Protein AF-A0A843ELX9-F1 (afdb_monomer_lite)

Structure (mmCIF, N/CA/C/O backbone):
data_AF-A0A843ELX9-F1
#
_entry.id   AF-A0A843ELX9-F1
#
loop_
_atom_site.group_PDB
_atom_site.id
_atom_site.type_symbol
_atom_site.label_atom_id
_atom_site.label_alt_id
_atom_site.label_comp_id
_atom_site.label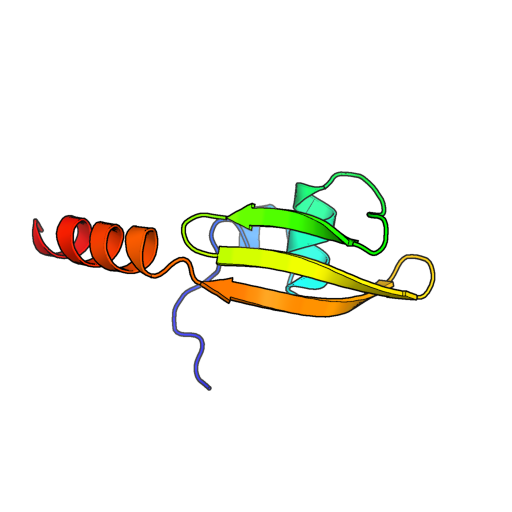_asym_id
_atom_site.label_entity_id
_atom_site.label_seq_id
_atom_site.pdbx_PDB_ins_code
_atom_site.Cartn_x
_atom_site.Cartn_y
_atom_site.Cartn_z
_atom_site.occupancy
_atom_site.B_iso_or_equiv
_atom_site.auth_seq_id
_atom_site.auth_comp_id
_atom_site.auth_asym_id
_atom_site.auth_atom_id
_atom_site.pdbx_PDB_model_num
ATOM 1 N N . PHE A 1 1 ? -6.039 17.051 11.783 1.00 41.56 1 PHE A N 1
ATOM 2 C CA . PHE A 1 1 ? -5.487 15.695 11.898 1.00 41.56 1 PHE A CA 1
ATOM 3 C C . PHE A 1 1 ? -4.160 15.833 12.616 1.00 41.56 1 PHE A C 1
ATOM 5 O O . PHE A 1 1 ? -3.156 16.088 11.969 1.00 41.56 1 PHE A O 1
ATOM 12 N N . GLU A 1 2 ? -4.185 15.810 13.946 1.00 39.44 2 GLU A N 1
ATOM 13 C CA . GLU A 1 2 ? -2.971 15.669 14.753 1.00 39.44 2 GLU A CA 1
ATOM 14 C C . GLU A 1 2 ? -2.779 14.172 14.969 1.00 39.44 2 GLU A C 1
ATOM 16 O O . GLU A 1 2 ? -3.669 13.495 15.482 1.00 39.44 2 GLU A O 1
ATOM 21 N N . ILE A 1 3 ? -1.672 13.637 14.462 1.00 54.41 3 ILE A N 1
ATOM 22 C CA . ILE A 1 3 ? -1.266 12.263 14.734 1.00 54.41 3 ILE A CA 1
ATOM 23 C C . ILE A 1 3 ? -0.469 12.347 16.037 1.00 54.41 3 ILE A C 1
ATOM 25 O O . ILE A 1 3 ? 0.704 12.693 16.024 1.00 54.41 3 ILE A O 1
ATOM 29 N N . GLU A 1 4 ? -1.134 12.132 17.172 1.00 56.78 4 GLU A N 1
ATOM 30 C CA . GLU A 1 4 ? -0.534 12.273 18.513 1.00 56.78 4 GLU A CA 1
ATOM 31 C C . GLU A 1 4 ? 0.316 11.061 18.940 1.00 56.78 4 GLU A C 1
ATOM 33 O O . GLU A 1 4 ? 0.770 10.989 20.080 1.00 56.78 4 GLU A O 1
ATOM 38 N N . LYS A 1 5 ? 0.539 10.087 18.050 1.00 57.38 5 LYS A N 1
ATOM 39 C CA . LYS A 1 5 ? 1.278 8.864 18.367 1.00 57.38 5 LYS A CA 1
ATOM 40 C C . LYS A 1 5 ? 2.258 8.539 17.246 1.00 57.38 5 LYS A C 1
ATOM 42 O O . LYS A 1 5 ? 1.826 8.238 16.135 1.00 57.38 5 LYS A O 1
ATOM 47 N N . GLU A 1 6 ? 3.550 8.624 17.559 1.00 56.22 6 GLU A N 1
ATOM 48 C CA . GLU A 1 6 ? 4.630 8.124 16.701 1.00 56.22 6 GLU A CA 1
ATOM 49 C C . GLU A 1 6 ? 4.359 6.651 16.379 1.00 56.22 6 GLU A C 1
ATOM 51 O O . GLU A 1 6 ? 3.938 5.873 17.249 1.00 56.22 6 GLU A O 1
ATOM 56 N N . MET A 1 7 ? 4.542 6.275 15.115 1.00 58.25 7 MET A N 1
ATOM 57 C CA . MET A 1 7 ? 4.414 4.875 14.717 1.00 58.25 7 MET A CA 1
ATOM 58 C C . MET A 1 7 ? 5.517 4.079 15.431 1.00 58.25 7 MET A C 1
ATOM 60 O O . MET A 1 7 ? 6.638 4.583 15.557 1.00 58.25 7 MET A O 1
ATOM 64 N N . PRO A 1 8 ? 5.249 2.850 15.911 1.00 59.47 8 PRO A N 1
ATOM 65 C CA . PRO A 1 8 ? 6.307 2.031 16.489 1.00 59.47 8 PRO A CA 1
ATOM 66 C C . PRO A 1 8 ? 7.476 1.946 15.494 1.00 59.47 8 PRO A C 1
ATOM 68 O O . PRO A 1 8 ? 7.257 1.714 14.308 1.00 59.47 8 PRO A O 1
ATOM 71 N N . ASN A 1 9 ? 8.691 2.206 15.984 1.00 57.38 9 ASN A N 1
ATOM 72 C CA . ASN A 1 9 ? 9.960 2.196 15.241 1.00 57.38 9 ASN A CA 1
ATOM 73 C C . ASN A 1 9 ? 10.165 3.293 14.173 1.00 57.38 9 ASN A C 1
ATOM 75 O O . ASN A 1 9 ? 11.148 3.228 13.440 1.00 57.38 9 ASN A O 1
ATOM 79 N N . GLU A 1 10 ? 9.335 4.344 14.117 1.00 53.56 10 GLU A N 1
ATOM 80 C CA . GLU A 1 10 ? 9.479 5.454 13.147 1.00 53.56 10 GLU A CA 1
ATOM 81 C C . GLU A 1 10 ? 10.901 6.060 13.116 1.00 53.56 10 GLU A C 1
ATOM 83 O O . GLU A 1 10 ? 11.454 6.330 12.049 1.00 53.56 10 GLU A O 1
ATOM 88 N N . VAL A 1 11 ? 11.536 6.207 14.284 1.00 54.03 11 VAL A N 1
ATOM 89 C CA . VAL A 1 11 ? 12.898 6.759 14.420 1.00 54.03 11 VAL A CA 1
ATOM 90 C C . VAL A 1 11 ? 13.993 5.735 14.093 1.00 54.03 11 VAL A C 1
ATOM 92 O O . VAL A 1 11 ? 15.072 6.118 13.641 1.00 54.03 11 VAL A O 1
ATOM 95 N N . GLU A 1 12 ? 13.740 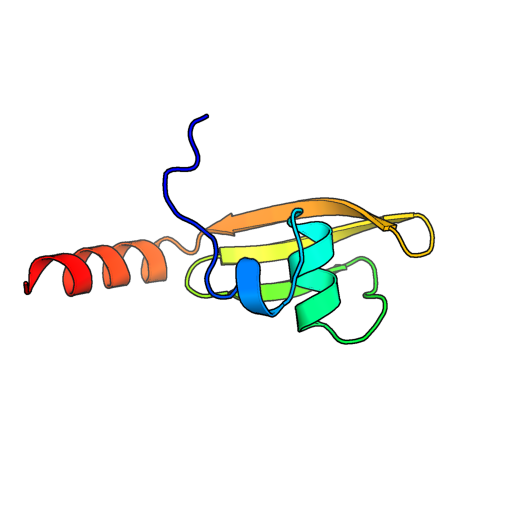4.447 14.326 1.00 58.47 12 GLU A N 1
ATOM 96 C CA . GLU A 1 12 ? 14.746 3.381 14.207 1.00 58.47 12 GLU A CA 1
ATOM 97 C C . GLU A 1 12 ? 14.841 2.849 12.766 1.00 58.47 12 GLU A C 1
ATOM 99 O O . GLU A 1 12 ? 15.943 2.621 12.265 1.00 58.47 12 GLU A O 1
ATOM 104 N N . ASP A 1 13 ? 13.705 2.779 12.066 1.00 61.22 13 ASP A N 1
ATOM 105 C CA . ASP A 1 13 ? 13.604 2.343 10.668 1.00 61.22 13 ASP A CA 1
ATOM 106 C C . ASP A 1 13 ? 13.662 3.511 9.659 1.00 61.22 13 ASP A C 1
ATOM 108 O O . ASP 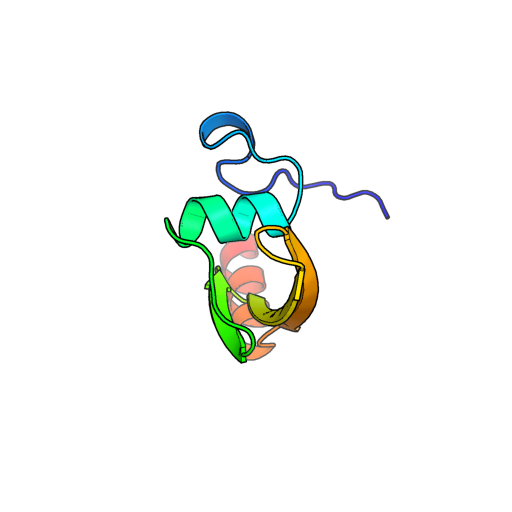A 1 13 ? 13.855 3.302 8.459 1.00 61.22 13 ASP A O 1
ATOM 112 N N . GLY A 1 14 ? 13.532 4.759 10.127 1.00 67.56 14 GLY A N 1
ATOM 113 C CA . GLY A 1 14 ? 13.835 5.966 9.351 1.00 67.56 14 GLY A CA 1
ATOM 114 C C . GLY A 1 14 ? 12.839 6.318 8.240 1.00 67.56 14 GLY A C 1
ATOM 115 O O . GLY A 1 14 ? 13.194 7.046 7.308 1.00 67.56 14 GLY A O 1
ATOM 116 N N . TYR A 1 15 ? 11.602 5.828 8.309 1.00 79.75 15 TYR A N 1
ATOM 117 C CA . TYR A 1 15 ? 10.536 6.215 7.385 1.00 79.75 15 TYR A CA 1
ATOM 118 C C . TYR A 1 15 ? 9.680 7.350 7.956 1.00 79.75 15 TYR A C 1
ATOM 120 O O . TYR A 1 15 ? 9.468 7.457 9.154 1.00 79.75 15 TYR A O 1
ATOM 128 N N . THR A 1 16 ? 9.141 8.189 7.072 1.00 84.88 16 THR A N 1
ATOM 129 C CA . THR A 1 16 ? 8.266 9.323 7.437 1.00 84.88 16 THR A CA 1
ATOM 130 C C . THR A 1 16 ? 6.909 9.273 6.733 1.00 84.88 16 THR A C 1
ATOM 132 O O . THR A 1 16 ? 6.090 10.182 6.854 1.00 84.88 16 THR A O 1
ATOM 135 N N . THR A 1 17 ? 6.667 8.218 5.951 1.00 89.19 17 THR A N 1
ATOM 136 C CA . THR A 1 17 ? 5.434 8.006 5.188 1.00 89.19 17 THR A CA 1
ATOM 137 C C . THR A 1 17 ? 4.939 6.579 5.388 1.00 89.19 17 THR A C 1
ATOM 139 O O . THR A 1 17 ? 5.731 5.670 5.635 1.00 89.19 17 THR A O 1
ATOM 142 N N . ILE A 1 18 ? 3.632 6.357 5.221 1.00 89.62 18 ILE A N 1
ATOM 143 C CA . ILE A 1 18 ? 3.040 5.009 5.291 1.00 89.62 18 ILE A CA 1
ATOM 144 C C . ILE A 1 18 ? 3.639 4.099 4.207 1.00 89.62 18 ILE A C 1
ATOM 146 O O . ILE A 1 18 ? 3.926 2.935 4.464 1.00 89.62 18 ILE A O 1
ATOM 150 N N . ALA A 1 19 ? 3.892 4.635 3.010 1.00 90.75 19 ALA A N 1
ATOM 151 C CA . ALA A 1 19 ? 4.585 3.902 1.955 1.00 90.75 19 ALA A CA 1
ATOM 152 C C . ALA A 1 19 ? 5.993 3.464 2.397 1.00 90.75 19 ALA A C 1
ATOM 154 O O . ALA A 1 19 ? 6.375 2.318 2.180 1.00 90.75 19 ALA A O 1
ATOM 155 N N . GLY A 1 20 ? 6.747 4.352 3.055 1.00 90.06 20 GLY A N 1
ATOM 156 C CA . GLY A 1 20 ? 8.065 4.038 3.607 1.00 90.06 20 GLY A CA 1
ATOM 157 C C . GLY A 1 20 ? 8.010 2.967 4.696 1.00 90.06 20 GLY A C 1
ATOM 158 O O . GLY A 1 20 ? 8.824 2.048 4.671 1.00 90.06 20 GLY A O 1
ATOM 159 N N . PHE A 1 21 ? 7.017 3.036 5.587 1.00 89.69 21 PHE A N 1
ATOM 160 C CA . PHE A 1 21 ? 6.751 1.998 6.586 1.00 89.69 21 PHE A CA 1
ATOM 161 C C . PHE A 1 21 ? 6.525 0.630 5.930 1.00 89.69 21 PHE A C 1
ATOM 163 O O . PHE A 1 21 ? 7.219 -0.332 6.253 1.00 89.69 21 PHE A O 1
ATOM 170 N N . ILE A 1 22 ? 5.612 0.552 4.955 1.00 91.38 22 ILE A N 1
ATOM 171 C CA . ILE A 1 22 ? 5.304 -0.709 4.269 1.00 91.38 22 ILE A CA 1
ATOM 172 C C . ILE A 1 22 ? 6.525 -1.239 3.511 1.00 91.38 22 ILE A C 1
ATOM 174 O O . ILE A 1 22 ? 6.797 -2.433 3.567 1.00 91.38 22 ILE A O 1
ATOM 178 N N . LEU A 1 23 ? 7.292 -0.379 2.834 1.00 89.69 23 LEU A N 1
ATOM 179 C CA . LEU A 1 23 ? 8.504 -0.792 2.118 1.00 89.69 23 LEU A CA 1
ATOM 180 C C . LEU A 1 23 ? 9.595 -1.310 3.064 1.00 89.69 23 LEU A C 1
ATOM 182 O O . LEU A 1 23 ? 10.226 -2.322 2.755 1.00 89.69 23 LEU A O 1
ATOM 186 N N . SER A 1 24 ? 9.797 -0.644 4.208 1.00 88.06 24 SER A N 1
ATOM 187 C CA . SER A 1 24 ? 10.731 -1.091 5.249 1.00 88.06 24 SER A CA 1
ATOM 188 C C . SER A 1 24 ? 10.341 -2.477 5.763 1.00 88.06 24 SER A C 1
ATOM 190 O O . SER A 1 24 ? 11.163 -3.392 5.787 1.00 88.06 24 SER A O 1
ATOM 192 N N . HIS A 1 25 ? 9.054 -2.662 6.067 1.00 86.31 25 HIS A N 1
ATOM 193 C CA . HIS A 1 25 ? 8.522 -3.929 6.554 1.00 86.31 25 HIS A CA 1
ATOM 194 C C . HIS A 1 25 ? 8.566 -5.045 5.495 1.00 86.31 25 HIS A C 1
ATOM 196 O O . HIS A 1 25 ? 8.915 -6.184 5.799 1.00 86.31 25 HIS A O 1
ATOM 202 N N . ALA A 1 26 ? 8.232 -4.739 4.238 1.00 89.12 26 ALA A N 1
ATOM 203 C CA . ALA A 1 26 ? 8.181 -5.721 3.158 1.00 89.12 26 ALA A CA 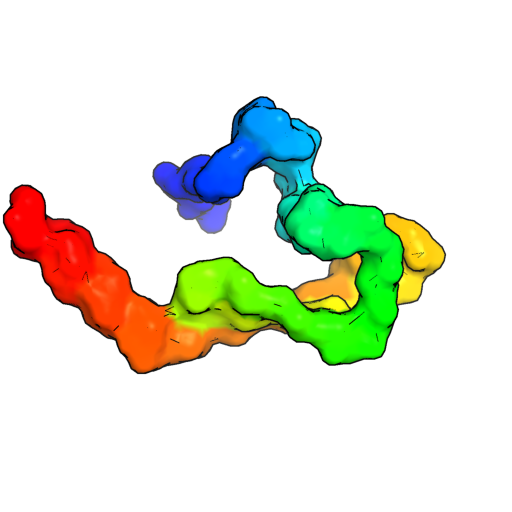1
ATOM 204 C C . ALA A 1 26 ? 9.573 -6.235 2.753 1.00 89.12 26 ALA A C 1
ATOM 206 O O . ALA A 1 26 ? 9.697 -7.367 2.283 1.00 89.12 26 ALA A O 1
ATOM 207 N N . GLY A 1 27 ? 10.619 -5.404 2.865 1.00 89.00 27 GLY A N 1
ATOM 208 C CA . GLY A 1 27 ? 11.983 -5.741 2.432 1.00 89.00 27 GLY A CA 1
ATOM 209 C C . GLY A 1 27 ? 12.135 -5.965 0.916 1.00 89.00 27 GLY A C 1
ATOM 210 O O . GLY A 1 27 ? 13.185 -6.413 0.451 1.00 89.00 27 GLY A O 1
ATOM 211 N N . LYS A 1 28 ? 11.090 -5.668 0.136 1.00 90.88 28 LYS A N 1
ATOM 212 C CA . LYS A 1 28 ? 11.014 -5.753 -1.329 1.00 90.88 28 LYS A CA 1
ATOM 213 C C . LYS A 1 28 ? 10.054 -4.688 -1.862 1.00 90.88 28 LYS A C 1
ATOM 215 O O . LYS A 1 28 ? 9.286 -4.107 -1.100 1.00 90.88 28 LYS A O 1
ATOM 220 N N . ILE A 1 29 ? 10.065 -4.470 -3.178 1.00 92.31 29 ILE A N 1
ATOM 221 C CA . ILE A 1 29 ? 8.978 -3.736 -3.840 1.00 92.31 29 ILE A CA 1
ATOM 222 C C . ILE A 1 29 ? 7.741 -4.653 -3.833 1.00 92.31 29 ILE A C 1
ATOM 224 O O . ILE A 1 29 ? 7.852 -5.776 -4.334 1.00 92.31 29 ILE A O 1
ATOM 228 N N . PRO A 1 30 ? 6.615 -4.232 -3.232 1.00 94.31 30 PRO A N 1
ATOM 229 C CA . PRO A 1 30 ? 5.402 -5.035 -3.181 1.00 94.31 30 PRO A CA 1
ATOM 230 C C . PRO A 1 30 ? 4.645 -4.997 -4.510 1.00 94.31 30 PRO A C 1
ATOM 232 O O . PRO A 1 30 ? 4.831 -4.090 -5.324 1.00 94.31 30 PRO A O 1
ATOM 235 N N . ASP A 1 31 ? 3.762 -5.971 -4.696 1.00 95.69 31 ASP A N 1
ATOM 236 C CA . ASP A 1 31 ? 2.850 -6.013 -5.838 1.00 95.69 31 ASP A CA 1
ATOM 237 C C . ASP A 1 31 ? 1.512 -5.324 -5.506 1.00 95.69 31 ASP A C 1
ATOM 239 O O . ASP A 1 31 ? 1.074 -5.274 -4.354 1.00 95.69 31 ASP A O 1
ATOM 243 N N . THR A 1 32 ? 0.810 -4.818 -6.525 1.00 96.69 32 THR A N 1
ATOM 244 C CA . THR A 1 32 ? -0.584 -4.373 -6.365 1.00 96.69 32 THR A CA 1
ATOM 245 C C . THR A 1 32 ? -1.468 -5.543 -5.918 1.00 96.69 32 THR A C 1
ATOM 247 O O . THR A 1 32 ? -1.431 -6.623 -6.506 1.00 96.69 32 THR A O 1
ATOM 250 N N . GLY A 1 33 ? -2.290 -5.311 -4.896 1.00 97.12 33 GLY A N 1
ATOM 251 C CA . GLY A 1 33 ? -3.126 -6.301 -4.219 1.00 97.12 33 GLY A CA 1
ATOM 252 C C . GLY A 1 33 ? -2.430 -7.021 -3.061 1.00 97.12 33 GLY A C 1
ATOM 253 O O . GLY A 1 33 ? -3.059 -7.846 -2.403 1.00 97.12 33 GLY A O 1
ATOM 254 N N . GLU A 1 34 ? -1.148 -6.745 -2.794 1.00 96.75 34 GLU A N 1
ATOM 255 C CA . GLU A 1 34 ? -0.456 -7.293 -1.626 1.00 96.75 34 GLU A CA 1
ATOM 256 C C . GLU A 1 34 ? -1.007 -6.675 -0.329 1.00 96.75 34 GLU A C 1
ATOM 258 O O . GLU A 1 34 ? -1.303 -5.477 -0.273 1.00 96.75 34 GLU A O 1
ATOM 263 N N . ILE A 1 35 ? -1.168 -7.511 0.703 1.00 95.88 35 ILE A N 1
ATOM 264 C CA . ILE A 1 35 ? -1.813 -7.152 1.970 1.00 95.88 35 ILE A CA 1
ATOM 265 C C . ILE A 1 35 ? -0.832 -7.335 3.130 1.00 95.88 35 ILE A C 1
ATOM 267 O O . ILE A 1 35 ? -0.224 -8.395 3.277 1.00 95.88 35 ILE A O 1
ATOM 271 N N . PHE A 1 36 ? -0.738 -6.316 3.981 1.00 92.38 36 PHE A N 1
ATOM 272 C CA . PHE A 1 36 ? 0.072 -6.291 5.196 1.00 92.38 36 PHE A CA 1
ATOM 273 C C . PHE A 1 36 ? -0.812 -6.038 6.416 1.00 92.38 36 PHE A C 1
ATOM 275 O O . PHE A 1 36 ? -1.792 -5.295 6.339 1.00 92.38 36 PHE A O 1
ATOM 282 N N . HIS A 1 37 ? -0.453 -6.623 7.556 1.00 91.50 37 HIS A N 1
ATOM 283 C CA . HIS A 1 37 ? -1.193 -6.473 8.807 1.00 91.50 37 HIS A CA 1
ATOM 284 C C . HIS A 1 37 ? -0.272 -5.931 9.898 1.00 91.50 37 HIS A C 1
ATOM 286 O O . HIS A 1 37 ? 0.775 -6.516 10.153 1.00 91.50 37 HIS A O 1
ATOM 292 N N . GLU A 1 38 ? -0.693 -4.853 10.560 1.00 86.62 38 GLU A N 1
ATOM 293 C CA . GLU A 1 38 ? -0.007 -4.281 11.724 1.00 86.62 38 GLU A CA 1
ATOM 294 C C . GLU A 1 38 ? -1.042 -3.985 12.815 1.00 86.62 38 GLU A C 1
ATOM 296 O O . GLU A 1 38 ? -1.882 -3.084 12.689 1.00 86.62 38 GLU A O 1
ATOM 301 N N . GLY A 1 39 ? -1.019 -4.775 13.889 1.00 85.50 39 GLY A N 1
ATOM 302 C CA . GLY A 1 39 ? -2.043 -4.729 14.932 1.00 85.50 39 GLY A CA 1
ATOM 303 C C . GLY A 1 39 ? -3.454 -4.895 14.354 1.00 85.50 39 GLY A C 1
ATOM 304 O O . GLY A 1 39 ? -3.755 -5.888 13.702 1.00 85.50 39 GLY A O 1
ATOM 305 N N . LYS A 1 40 ? -4.318 -3.897 14.580 1.00 87.81 40 LYS A N 1
ATOM 306 C CA . LYS A 1 40 ? -5.704 -3.867 14.074 1.00 87.81 40 LYS A CA 1
ATOM 307 C C . LYS A 1 40 ? -5.843 -3.364 12.636 1.00 87.81 40 LYS A C 1
ATOM 309 O O . LYS A 1 40 ? -6.960 -3.311 12.118 1.00 87.81 40 LYS A O 1
ATOM 314 N N . PHE A 1 41 ? -4.752 -2.910 12.026 1.00 91.19 41 PHE A N 1
ATOM 315 C CA . PHE A 1 41 ? -4.768 -2.311 10.700 1.00 91.19 41 PHE A CA 1
ATOM 316 C C . PHE A 1 41 ? -4.398 -3.339 9.639 1.00 91.19 41 PHE A C 1
ATOM 318 O O . PHE A 1 41 ? -3.434 -4.089 9.782 1.00 91.19 41 PHE A O 1
ATOM 325 N N . THR A 1 42 ? -5.155 -3.330 8.549 1.00 93.56 42 THR A N 1
ATOM 326 C CA . THR A 1 42 ? -4.840 -4.063 7.324 1.00 93.56 42 THR A CA 1
ATOM 327 C C . THR A 1 42 ? -4.587 -3.058 6.211 1.00 93.56 42 THR A C 1
ATOM 329 O O . THR A 1 42 ? -5.443 -2.214 5.940 1.00 93.56 42 THR A O 1
ATOM 332 N N . PHE A 1 43 ? -3.421 -3.151 5.582 1.00 95.19 43 PHE A N 1
ATOM 333 C CA . PHE A 1 43 ? -2.968 -2.295 4.493 1.00 95.19 43 PHE A CA 1
ATOM 334 C C . PHE A 1 43 ? -2.968 -3.101 3.200 1.00 95.19 43 PHE A C 1
ATOM 336 O O . PHE A 1 43 ? -2.240 -4.081 3.096 1.00 95.19 43 PHE A O 1
ATOM 343 N N . GLU A 1 44 ? -3.749 -2.682 2.214 1.00 97.31 44 GLU A N 1
ATOM 344 C CA . GLU A 1 44 ? -3.741 -3.255 0.870 1.00 97.31 44 GLU A CA 1
ATOM 345 C C . GLU A 1 44 ? -3.116 -2.257 -0.106 1.00 97.31 44 GLU A C 1
ATOM 347 O O . GLU A 1 44 ? -3.518 -1.088 -0.166 1.00 97.31 44 GLU A O 1
ATOM 352 N N . ILE A 1 45 ? -2.131 -2.714 -0.878 1.00 97.50 45 ILE A N 1
ATOM 353 C CA . ILE A 1 45 ? -1.519 -1.919 -1.943 1.00 97.50 45 ILE A CA 1
ATOM 354 C C . ILE A 1 45 ? -2.491 -1.841 -3.114 1.00 97.50 45 ILE A C 1
ATOM 356 O O . ILE A 1 45 ? -2.713 -2.823 -3.812 1.00 97.50 45 ILE A O 1
ATOM 360 N N . VAL A 1 46 ? -3.056 -0.666 -3.367 1.00 97.81 46 VAL A N 1
ATOM 361 C CA . VAL A 1 46 ? -4.037 -0.483 -4.448 1.00 97.81 46 VAL A CA 1
ATOM 362 C C . VAL A 1 46 ? -3.365 -0.025 -5.736 1.00 97.81 46 VAL A C 1
ATOM 364 O O . VAL A 1 46 ? -3.854 -0.333 -6.820 1.00 97.81 46 VAL A O 1
ATOM 367 N N . ASP A 1 47 ? -2.260 0.714 -5.631 1.00 96.56 47 ASP A N 1
ATOM 368 C CA . ASP A 1 47 ? -1.592 1.296 -6.792 1.00 96.56 47 ASP A CA 1
ATOM 369 C C . ASP A 1 47 ? -0.087 1.451 -6.567 1.00 96.56 47 ASP A C 1
ATOM 371 O O . ASP A 1 47 ? 0.349 1.961 -5.528 1.00 96.56 47 ASP A O 1
ATOM 375 N N . MET A 1 48 ? 0.680 1.009 -7.561 1.00 96.12 48 MET A N 1
ATOM 376 C CA . MET A 1 48 ? 2.138 1.044 -7.583 1.00 96.12 48 MET A CA 1
ATOM 377 C C . MET A 1 48 ? 2.615 1.832 -8.797 1.00 96.12 48 MET A C 1
ATOM 379 O O . MET A 1 48 ? 2.381 1.431 -9.935 1.00 96.12 48 MET A O 1
ATOM 383 N N . ASP A 1 49 ? 3.392 2.880 -8.549 1.00 91.31 49 ASP A N 1
ATOM 384 C CA . ASP A 1 49 ? 4.107 3.646 -9.562 1.00 91.31 49 ASP A CA 1
ATOM 385 C C . ASP A 1 49 ? 5.595 3.285 -9.521 1.00 91.31 49 ASP A C 1
ATOM 387 O O . ASP A 1 49 ? 6.393 3.872 -8.788 1.00 91.31 49 ASP A O 1
ATOM 391 N N . ALA A 1 50 ? 5.986 2.291 -10.322 1.00 87.31 50 ALA A N 1
ATOM 392 C CA . ALA A 1 50 ? 7.327 1.700 -10.324 1.00 87.31 50 ALA A CA 1
ATOM 393 C C . ALA A 1 50 ? 7.766 1.208 -8.929 1.00 87.31 50 ALA A C 1
ATOM 395 O O . ALA A 1 50 ? 7.431 0.093 -8.544 1.00 87.31 50 ALA A O 1
ATOM 396 N N . ASN A 1 51 ? 8.533 2.005 -8.182 1.00 85.75 51 ASN A N 1
ATOM 397 C CA . ASN A 1 51 ? 8.971 1.697 -6.817 1.00 85.75 51 ASN A CA 1
ATOM 398 C C . ASN A 1 51 ? 8.296 2.575 -5.750 1.00 85.75 51 ASN A C 1
ATOM 400 O O . ASN A 1 51 ? 8.713 2.552 -4.593 1.00 85.75 51 ASN A O 1
ATOM 404 N N . HIS A 1 52 ? 7.289 3.358 -6.132 1.00 90.19 52 HIS A N 1
ATOM 405 C CA . HIS A 1 52 ? 6.535 4.233 -5.251 1.00 90.19 52 HIS A CA 1
ATOM 406 C C . HIS A 1 52 ? 5.122 3.681 -5.050 1.00 90.19 52 HIS A C 1
ATOM 408 O O . HIS A 1 52 ? 4.404 3.434 -6.014 1.00 90.19 52 HIS A O 1
ATOM 414 N N . ILE A 1 53 ? 4.712 3.493 -3.798 1.00 94.81 53 ILE A N 1
ATOM 415 C CA . ILE A 1 53 ? 3.319 3.172 -3.482 1.00 94.81 53 ILE A CA 1
ATOM 416 C C . ILE A 1 53 ? 2.528 4.484 -3.541 1.00 94.81 53 ILE A C 1
ATOM 418 O O . ILE A 1 53 ? 2.754 5.365 -2.713 1.00 94.81 53 ILE A O 1
ATOM 422 N N . ASP A 1 54 ? 1.612 4.619 -4.501 1.00 95.06 54 ASP A N 1
ATOM 423 C CA . ASP A 1 54 ? 0.773 5.821 -4.639 1.00 95.06 54 ASP A CA 1
ATOM 424 C C . ASP A 1 54 ? -0.504 5.720 -3.794 1.00 95.06 54 ASP A C 1
ATOM 426 O O . ASP A 1 54 ? -0.914 6.679 -3.136 1.00 95.06 54 ASP A O 1
ATOM 430 N N . LYS A 1 55 ? -1.123 4.532 -3.757 1.00 96.50 55 LYS A N 1
ATOM 431 C CA . LYS A 1 55 ? -2.436 4.344 -3.131 1.00 96.50 55 LYS A CA 1
ATOM 432 C C . LYS A 1 55 ? -2.482 3.108 -2.253 1.00 96.50 55 LYS A C 1
ATOM 434 O O . LYS A 1 55 ? -2.149 2.003 -2.678 1.00 96.50 55 LYS A O 1
ATOM 439 N N . ILE A 1 56 ? -2.970 3.315 -1.036 1.00 96.44 56 ILE A N 1
ATOM 440 C CA . ILE A 1 56 ? -3.120 2.283 -0.014 1.00 96.44 56 ILE A CA 1
ATOM 441 C C . ILE A 1 56 ? -4.555 2.334 0.497 1.00 96.44 56 ILE A C 1
ATOM 443 O O . ILE A 1 56 ? -5.058 3.410 0.832 1.00 96.44 56 ILE A O 1
ATOM 447 N N . LEU A 1 57 ? -5.202 1.175 0.576 1.00 96.56 57 LEU A N 1
ATOM 448 C CA . LEU A 1 57 ? -6.455 1.013 1.299 1.00 96.56 57 LEU A CA 1
ATOM 449 C C . LEU A 1 57 ? -6.137 0.525 2.711 1.00 96.56 57 LEU A C 1
ATOM 451 O O . LEU A 1 57 ? -5.480 -0.497 2.884 1.00 96.56 57 LEU A O 1
ATOM 455 N N . VAL A 1 58 ? -6.611 1.258 3.717 1.00 95.12 58 VAL A N 1
ATOM 456 C CA . VAL A 1 58 ? -6.456 0.878 5.123 1.00 95.12 58 VAL A CA 1
ATOM 457 C C . VAL A 1 58 ? -7.815 0.497 5.678 1.00 95.12 58 VAL A C 1
ATOM 459 O O . VAL A 1 58 ? -8.758 1.288 5.617 1.00 95.12 58 VAL A O 1
ATOM 462 N N . THR A 1 59 ? -7.913 -0.702 6.238 1.00 94.25 59 THR A N 1
ATOM 463 C CA . THR A 1 59 ? -9.092 -1.147 6.984 1.00 94.25 59 THR A CA 1
ATOM 464 C C . THR A 1 59 ? -8.720 -1.428 8.434 1.00 94.25 59 THR A C 1
ATOM 466 O O . THR A 1 59 ? -7.585 -1.793 8.744 1.00 94.25 59 THR A O 1
ATOM 469 N N . VAL A 1 60 ? -9.672 -1.202 9.338 1.00 92.31 60 VAL A N 1
ATOM 470 C CA . VAL A 1 60 ? -9.525 -1.503 10.763 1.00 92.31 60 VAL A CA 1
ATOM 471 C C . VAL A 1 60 ? -10.389 -2.711 11.063 1.00 92.31 60 VAL A C 1
ATOM 473 O O . VAL A 1 60 ? -11.593 -2.672 10.815 1.00 92.31 60 VAL A O 1
ATOM 476 N N . ASN A 1 61 ? -9.794 -3.768 11.608 1.00 84.56 61 ASN A N 1
ATOM 477 C CA . ASN A 1 61 ? -10.577 -4.863 12.152 1.00 84.56 61 ASN A CA 1
ATOM 478 C C . ASN A 1 61 ? -11.160 -4.421 13.504 1.00 84.56 61 ASN A C 1
ATOM 480 O O . ASN A 1 61 ? -10.430 -4.255 14.484 1.00 84.56 61 ASN A O 1
ATOM 484 N N . GLU A 1 62 ? -12.472 -4.172 13.552 1.00 72.69 62 GLU A N 1
ATOM 485 C CA . GLU A 1 62 ? -13.158 -3.692 14.760 1.00 72.69 62 GLU A CA 1
ATOM 486 C C . GLU A 1 62 ? -13.069 -4.687 15.930 1.00 72.69 62 GLU A C 1
ATOM 488 O O . GLU A 1 62 ? -13.116 -4.281 17.094 1.00 72.69 62 GLU A O 1
ATOM 493 N N . GLU A 1 63 ? -12.882 -5.978 15.647 1.00 68.88 63 GLU A N 1
ATOM 494 C CA . GLU A 1 63 ? -12.679 -7.000 16.679 1.00 68.88 63 GLU A CA 1
ATOM 495 C C . GLU A 1 63 ? -11.338 -6.803 17.411 1.00 68.88 63 GLU A C 1
ATOM 497 O O . GLU A 1 63 ? -11.286 -6.871 18.641 1.00 68.88 63 GLU A O 1
ATOM 502 N N . ASP A 1 64 ? -10.278 -6.450 16.678 1.00 62.88 64 ASP A N 1
ATOM 503 C CA . ASP A 1 64 ? -8.947 -6.176 17.235 1.00 62.88 64 ASP A CA 1
ATOM 504 C C . ASP A 1 64 ? -8.857 -4.769 17.850 1.00 62.88 64 ASP A C 1
ATOM 506 O O . ASP A 1 64 ? -8.142 -4.548 18.830 1.00 62.88 64 ASP A O 1
ATOM 510 N N . ALA A 1 65 ? -9.633 -3.812 17.326 1.00 59.72 65 ALA A N 1
ATOM 511 C CA . ALA A 1 65 ? -9.737 -2.465 17.882 1.00 59.72 65 ALA A CA 1
ATOM 512 C C . ALA A 1 65 ? -10.278 -2.467 19.316 1.00 59.72 65 ALA A C 1
ATOM 514 O O . ALA A 1 65 ? -9.695 -1.829 20.190 1.00 59.72 65 ALA A O 1
ATOM 515 N N . ASN A 1 66 ? -11.344 -3.233 19.559 1.00 60.22 66 ASN A N 1
ATOM 516 C CA . ASN A 1 66 ? -11.969 -3.324 20.875 1.00 60.22 66 ASN A CA 1
ATOM 517 C C . ASN A 1 66 ? -11.087 -4.047 21.904 1.00 60.22 66 ASN A C 1
ATOM 519 O O . ASN A 1 66 ? -11.189 -3.769 23.097 1.00 60.22 66 ASN A O 1
ATOM 523 N N . ARG A 1 67 ? -10.215 -4.966 21.471 1.00 61.50 67 ARG A N 1
ATOM 524 C CA . ARG A 1 67 ? -9.333 -5.727 22.368 1.00 61.50 67 ARG A CA 1
ATOM 525 C C . ARG A 1 67 ? -8.187 -4.876 22.931 1.00 61.50 67 ARG A C 1
ATOM 527 O O . ARG A 1 67 ? -7.905 -4.958 24.122 1.00 61.50 67 ARG A O 1
ATOM 534 N N . LEU A 1 68 ? -7.609 -3.994 22.114 1.00 58.47 68 LEU A N 1
ATOM 535 C CA . LEU A 1 68 ? -6.554 -3.055 22.531 1.00 58.47 68 LEU A CA 1
ATOM 536 C C . LEU A 1 68 ? -7.067 -1.969 23.498 1.00 58.47 68 LEU A C 1
ATOM 538 O O . LEU A 1 68 ? -6.346 -1.546 24.404 1.00 58.47 68 LEU A O 1
ATOM 542 N N . ASP A 1 69 ? -8.326 -1.548 23.348 1.00 59.62 69 ASP A N 1
ATOM 543 C CA . ASP A 1 69 ? -8.973 -0.583 24.250 1.00 59.62 69 ASP A CA 1
ATOM 544 C C . ASP A 1 69 ? -9.279 -1.175 25.640 1.00 59.62 69 ASP A C 1
ATOM 546 O O . ASP A 1 69 ? -9.483 -0.431 26.604 1.00 59.62 69 ASP A O 1
ATOM 550 N N . LEU A 1 70 ? -9.342 -2.507 25.750 1.00 56.97 70 LEU A N 1
ATOM 551 C CA . LEU A 1 70 ? -9.507 -3.221 27.018 1.00 56.97 70 LEU A CA 1
ATOM 552 C C . LEU A 1 70 ? -8.163 -3.395 27.736 1.00 56.97 70 LEU A C 1
ATOM 554 O O . LEU A 1 70 ? -8.100 -3.176 28.941 1.00 56.97 70 LEU A O 1
ATOM 558 N N . GLU A 1 71 ? -7.094 -3.703 27.000 1.00 57.88 71 GLU A N 1
ATOM 559 C CA . GLU A 1 71 ? -5.733 -3.846 27.544 1.00 57.88 71 GLU A CA 1
ATOM 560 C C . GLU A 1 71 ? -5.134 -2.493 27.983 1.00 57.88 71 GLU A C 1
ATOM 562 O O . GLU A 1 71 ? -4.354 -2.436 28.926 1.00 57.88 71 GLU A O 1
ATOM 567 N N . SER A 1 72 ? -5.564 -1.377 27.382 1.00 56.16 72 SER A N 1
ATOM 568 C CA . SER A 1 72 ? -5.129 -0.017 27.763 1.00 56.16 72 SER A CA 1
ATOM 569 C C . SER A 1 72 ? -5.831 0.551 29.012 1.00 56.16 72 SER A C 1
ATOM 571 O O . SER A 1 72 ? -5.591 1.700 29.377 1.00 56.16 72 SER A O 1
ATOM 573 N N . LYS A 1 73 ? -6.753 -0.201 29.633 1.00 55.34 73 LYS A N 1
ATOM 574 C CA . LYS A 1 73 ? -7.523 0.212 30.826 1.00 55.34 73 LYS A CA 1
ATOM 575 C C . LYS A 1 73 ? -7.082 -0.481 32.118 1.00 55.34 73 LYS A C 1
ATOM 577 O O . LYS A 1 73 ? -7.719 -0.260 33.148 1.00 55.34 73 LYS A O 1
ATOM 582 N N . GLU A 1 74 ? -6.049 -1.322 32.069 1.00 52.38 74 GLU A N 1
ATOM 583 C CA . GLU A 1 74 ? -5.542 -2.048 33.242 1.00 52.38 74 GLU A CA 1
ATOM 584 C C .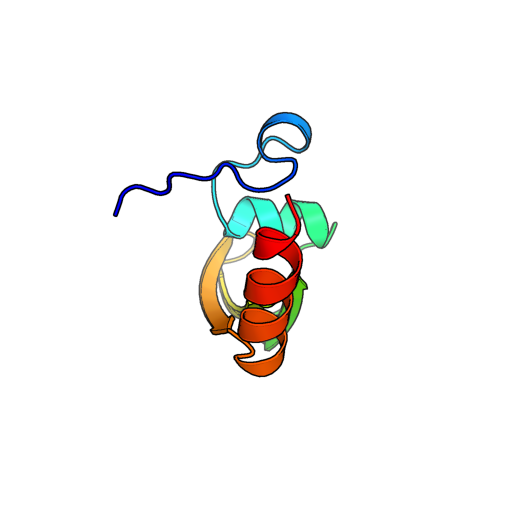 GLU A 1 74 ? -4.351 -1.368 33.952 1.00 52.38 74 GLU A C 1
ATOM 586 O O . GLU A 1 74 ? -3.901 -1.899 34.965 1.00 52.38 74 GLU A O 1
ATOM 591 N N . ASP A 1 75 ? -3.922 -0.175 33.511 1.00 40.19 75 ASP A N 1
ATOM 592 C CA . ASP A 1 75 ? -2.903 0.661 34.179 1.00 40.19 75 ASP A CA 1
ATOM 593 C C . ASP A 1 75 ? -3.474 1.969 34.766 1.00 40.19 75 ASP A C 1
ATOM 595 O O . ASP A 1 75 ? -4.257 2.662 34.070 1.00 40.19 75 ASP A O 1
#

Foldseek 3Di:
DDPVDDDVCCVPLVDDDPQSVVCSVVVDQDDQQDWDDDQQKIWGQHDDDPSTRPDIDIDGNVVRVVVVVVVVPPD

Sequence (75 aa):
FEIEKEMPNEVEDGYTTIAGFILSHAGKIPDTGEIFHEGKFTFEIV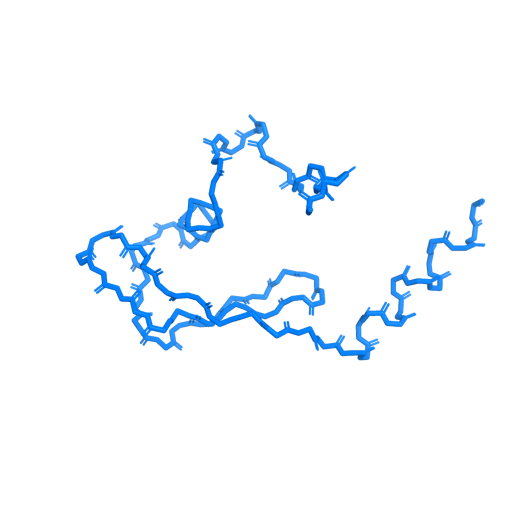DMDANHIDKILVTVNEEDANRLDLESKED

pLDDT: mean 78.87, std 17.71, range [39.44, 97.81]

Radius of gyration: 14.0 Å; chains: 1; bounding box: 28×23×44 Å

Secondary structure (DSSP, 8-state):
----SPPTTHHHH---SHHHHHHHHHSSPPPTT-EEEETTEEEEEEEEETTEEEEEEEEE-HHHHHHHHHHTT--